Protein AF-A0A7X6AR27-F1 (afdb_monomer_lite)

Foldseek 3Di:
DDDACAQADPDDWDDKDKDADPVQRLKIKIQTDDPDQRGGIWIGNGNRNHIHHDDRDPPRD

Sequence (61 aa):
WTKLTNGLPAGLIGKSDLAVSPADPERVYVLMEAPDEERGLYRSDDRGASFELINTEPGLT

Secondary structure (DSSP, 8-state):
-----TTS-SS----EEEEE-SS-TT-EEEEE--SGGG-EEEEESSTTSS-EEEE--TT--

pLDDT: mean 95.34, std 4.31, range [79.06, 98.75]

Structure (mmCIF, N/CA/C/O backbone):
data_AF-A0A7X6AR27-F1
#
_entry.id   AF-A0A7X6AR27-F1
#
loop_
_atom_site.group_PDB
_atom_site.id
_atom_site.type_symbol
_atom_site.label_atom_id
_atom_site.label_alt_id
_atom_site.label_comp_id
_atom_site.label_asym_id
_atom_site.label_entity_id
_atom_site.label_seq_id
_atom_site.pdbx_PDB_ins_code
_atom_site.Cartn_x
_atom_site.Cartn_y
_atom_site.Cart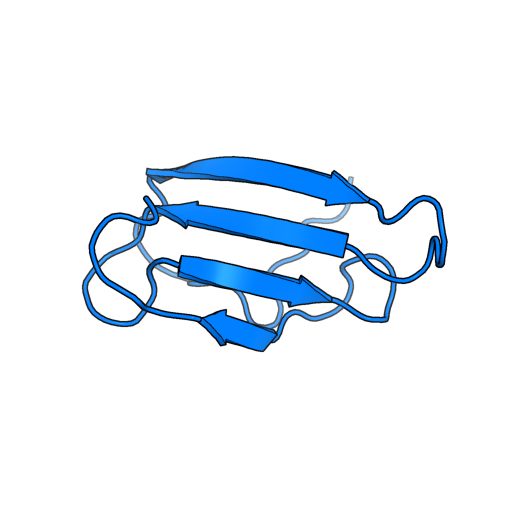n_z
_atom_site.occupancy
_atom_site.B_iso_or_equiv
_atom_site.auth_seq_id
_atom_site.auth_comp_id
_atom_site.auth_asym_id
_atom_site.auth_atom_id
_atom_site.pdbx_PDB_model_num
ATOM 1 N N . TRP A 1 1 ? -20.418 -4.855 7.655 1.00 84.69 1 TRP A N 1
ATOM 2 C CA . TRP A 1 1 ? -19.094 -4.560 7.081 1.00 84.69 1 TRP A CA 1
ATOM 3 C C . TRP A 1 1 ? -18.030 -4.900 8.100 1.00 84.69 1 TRP A C 1
ATOM 5 O O . TRP A 1 1 ? -18.234 -4.597 9.270 1.00 84.69 1 TRP A O 1
ATOM 15 N N . THR A 1 2 ? -16.936 -5.520 7.662 1.00 92.50 2 THR A N 1
ATOM 16 C CA . THR A 1 2 ? -15.763 -5.798 8.501 1.00 92.50 2 THR A CA 1
ATOM 17 C C . THR A 1 2 ? -14.649 -4.867 8.058 1.00 92.50 2 THR A C 1
ATOM 19 O O . THR A 1 2 ? -14.347 -4.805 6.868 1.00 92.50 2 THR A O 1
ATOM 22 N N . LYS A 1 3 ? -14.071 -4.112 8.993 1.00 91.12 3 LYS A N 1
ATOM 23 C CA . LYS A 1 3 ? -12.926 -3.252 8.693 1.00 91.12 3 LYS A CA 1
ATOM 24 C C . LYS A 1 3 ? -11.676 -4.129 8.608 1.00 91.12 3 LYS A C 1
ATOM 26 O O . LYS A 1 3 ? -11.373 -4.831 9.568 1.00 91.12 3 LYS A O 1
ATOM 31 N N . LEU A 1 4 ? -10.979 -4.085 7.478 1.00 94.62 4 LEU A N 1
ATOM 32 C CA . LEU A 1 4 ? -9.709 -4.779 7.268 1.00 94.62 4 LEU A CA 1
ATOM 33 C C . LEU A 1 4 ? -8.587 -3.748 7.371 1.00 94.62 4 LEU A C 1
ATOM 35 O O . LEU A 1 4 ? -8.632 -2.720 6.701 1.00 94.62 4 LEU A O 1
ATOM 39 N N . THR A 1 5 ? -7.636 -3.980 8.269 1.00 95.50 5 THR A N 1
ATOM 40 C CA . THR A 1 5 ? -6.537 -3.036 8.550 1.00 95.50 5 THR A CA 1
ATOM 41 C C . THR A 1 5 ? -5.202 -3.736 8.762 1.00 95.50 5 THR A C 1
ATOM 43 O O . THR A 1 5 ? -4.219 -3.087 9.095 1.00 95.50 5 THR A O 1
ATOM 46 N N . ASN A 1 6 ? -5.162 -5.063 8.653 1.00 98.06 6 ASN A N 1
ATOM 47 C CA . ASN A 1 6 ? -3.965 -5.823 8.974 1.00 98.06 6 ASN A CA 1
ATOM 48 C C . ASN A 1 6 ? -2.862 -5.521 7.952 1.00 98.06 6 ASN A C 1
ATOM 50 O O . ASN A 1 6 ? -3.066 -5.718 6.755 1.00 98.06 6 ASN A O 1
ATOM 54 N N . GLY A 1 7 ? -1.720 -5.030 8.431 1.00 97.06 7 GLY A N 1
ATOM 55 C CA . GLY A 1 7 ? -0.600 -4.616 7.584 1.00 97.06 7 GLY A CA 1
ATOM 56 C C . GLY A 1 7 ? -0.783 -3.271 6.870 1.00 97.06 7 GLY A C 1
ATOM 57 O O . GLY A 1 7 ? 0.079 -2.886 6.087 1.00 97.06 7 GLY A O 1
ATOM 58 N N . LEU A 1 8 ? -1.872 -2.545 7.147 1.00 96.94 8 LEU A N 1
ATOM 59 C CA . LEU A 1 8 ? -2.054 -1.160 6.710 1.00 96.94 8 LEU A CA 1
ATOM 60 C C . LEU A 1 8 ? -1.655 -0.183 7.830 1.00 96.94 8 LEU A C 1
ATOM 62 O O . LEU A 1 8 ? -1.697 -0.560 9.007 1.00 96.94 8 LEU A O 1
ATOM 66 N N . PRO A 1 9 ? -1.329 1.077 7.493 1.00 95.56 9 PRO A N 1
ATOM 67 C CA . PRO A 1 9 ? -1.063 2.125 8.472 1.00 95.56 9 PRO A CA 1
ATOM 68 C C . PRO A 1 9 ? -2.209 2.273 9.475 1.00 95.56 9 PRO A C 1
ATOM 70 O O . PRO A 1 9 ? -3.390 2.196 9.126 1.00 95.56 9 PRO A O 1
ATOM 73 N N . ALA A 1 10 ? -1.868 2.505 10.740 1.00 92.81 10 ALA A N 1
ATOM 74 C CA . ALA A 1 10 ? -2.855 2.721 11.802 1.00 92.81 10 ALA A CA 1
ATOM 75 C C . ALA A 1 10 ? -3.130 4.210 12.074 1.00 92.81 10 ALA A C 1
ATOM 77 O O . ALA A 1 10 ? -4.096 4.542 12.766 1.00 92.81 10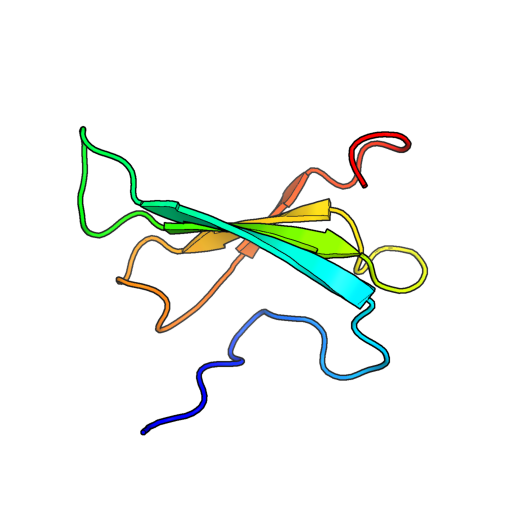 ALA A O 1
ATOM 78 N N . GLY A 1 11 ? -2.258 5.089 11.570 1.00 91.88 11 GLY A N 1
ATOM 79 C CA . GLY A 1 11 ? -2.270 6.523 11.824 1.00 91.88 11 GLY A CA 1
ATOM 80 C C . GLY A 1 11 ? -3.158 7.322 10.870 1.00 91.88 11 GLY A C 1
ATOM 81 O O . GLY A 1 11 ? -4.265 6.921 10.508 1.00 91.88 11 GLY A O 1
ATOM 82 N N . LEU A 1 12 ? -2.671 8.507 10.499 1.00 93.88 12 LEU A N 1
ATOM 83 C CA . LEU A 1 12 ? -3.326 9.364 9.518 1.00 93.88 12 LEU A CA 1
ATOM 84 C C . LEU A 1 12 ? -3.263 8.692 8.143 1.00 93.88 12 LEU A C 1
ATOM 86 O O . LEU A 1 12 ? -2.179 8.452 7.628 1.00 93.88 12 LEU A O 1
ATOM 90 N N . ILE A 1 13 ? -4.421 8.436 7.545 1.00 94.25 13 ILE A N 1
ATOM 91 C CA . ILE A 1 13 ? -4.523 7.927 6.177 1.00 94.25 13 ILE A CA 1
ATOM 92 C C . ILE A 1 13 ? -5.134 9.027 5.314 1.00 94.25 13 ILE A C 1
ATOM 94 O O . ILE A 1 13 ? -6.162 9.608 5.676 1.00 94.25 13 ILE A O 1
ATOM 98 N N . GLY A 1 14 ? -4.465 9.334 4.206 1.00 93.81 14 GLY A N 1
ATOM 99 C CA . GLY A 1 14 ? -4.924 10.270 3.189 1.00 93.81 14 GLY A CA 1
ATOM 100 C C . GLY A 1 14 ? -5.800 9.588 2.141 1.00 93.81 14 GLY A C 1
ATOM 101 O O . GLY A 1 14 ? -6.556 8.659 2.435 1.00 93.81 14 GLY A O 1
ATOM 102 N N . LYS A 1 15 ? -5.728 10.062 0.897 1.00 95.12 15 LYS A N 1
ATOM 103 C CA . LYS A 1 15 ? -6.438 9.410 -0.207 1.00 95.12 15 LYS A CA 1
ATOM 104 C C . LYS A 1 15 ? -5.863 8.022 -0.469 1.00 95.12 15 LYS A C 1
ATOM 106 O O . LYS A 1 15 ? -4.700 7.729 -0.185 1.00 95.12 15 LYS A O 1
ATOM 111 N N . SER A 1 16 ? -6.707 7.141 -0.989 1.00 95.62 16 SER A N 1
ATOM 112 C CA . SER A 1 16 ? -6.284 5.801 -1.371 1.00 95.62 16 SER A CA 1
ATOM 113 C C . SER A 1 16 ? -7.040 5.324 -2.596 1.00 95.62 16 SER A C 1
ATOM 115 O O . SER A 1 16 ? -8.262 5.468 -2.662 1.00 95.62 16 SER A O 1
ATOM 117 N N . ASP A 1 17 ? -6.306 4.708 -3.513 1.00 97.00 17 ASP A N 1
ATOM 118 C CA . ASP A 1 17 ? -6.843 4.046 -4.696 1.00 97.00 17 ASP A CA 1
ATOM 119 C C . ASP A 1 17 ? -6.647 2.536 -4.563 1.00 97.00 17 ASP A C 1
ATOM 121 O O . ASP A 1 17 ? -5.622 2.073 -4.060 1.00 97.00 17 ASP A O 1
ATOM 125 N N . LEU A 1 18 ? -7.631 1.755 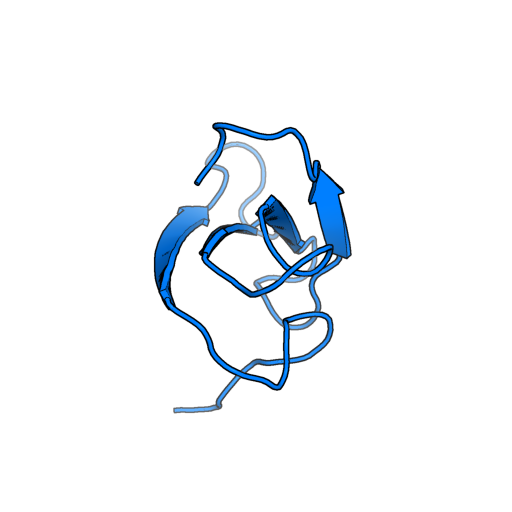-5.009 1.00 97.31 18 LEU A N 1
ATOM 126 C CA . LEU A 1 18 ? -7.625 0.297 -4.899 1.00 97.31 18 LEU A CA 1
ATOM 127 C C . LEU A 1 18 ? -7.924 -0.346 -6.250 1.00 97.31 18 LEU A C 1
ATOM 129 O O . LEU A 1 18 ? -8.815 0.091 -6.978 1.00 97.31 18 LEU A O 1
ATOM 133 N N . ALA A 1 19 ? -7.226 -1.441 -6.541 1.00 98.31 19 ALA A N 1
ATOM 134 C CA . ALA A 1 19 ? -7.519 -2.302 -7.678 1.00 98.31 19 ALA A CA 1
ATOM 135 C C . ALA A 1 19 ? -7.387 -3.783 -7.299 1.00 98.31 19 ALA A C 1
ATOM 137 O O . ALA A 1 19 ? -6.541 -4.163 -6.491 1.00 98.31 19 ALA A O 1
ATOM 138 N N . VAL A 1 20 ? -8.209 -4.627 -7.922 1.00 98.50 20 VAL A N 1
ATOM 139 C CA . VAL A 1 20 ? -8.095 -6.091 -7.848 1.00 98.50 20 VAL A CA 1
ATOM 140 C C . VAL A 1 20 ? -7.451 -6.580 -9.136 1.00 98.50 20 VAL A C 1
ATOM 142 O O . VAL A 1 20 ? -7.816 -6.127 -10.224 1.00 98.50 20 VAL A O 1
ATOM 145 N N . SER A 1 21 ? -6.490 -7.493 -9.030 1.00 98.25 21 SER A N 1
ATOM 146 C CA . SER A 1 21 ? -5.840 -8.059 -10.209 1.00 98.25 21 SER A CA 1
ATOM 147 C C . SER A 1 21 ? -6.828 -8.920 -11.011 1.00 98.25 21 SER A C 1
ATOM 149 O O . SER A 1 21 ? -7.408 -9.856 -10.464 1.00 98.25 21 SER A O 1
ATOM 151 N N . PRO A 1 22 ? -6.996 -8.685 -12.326 1.00 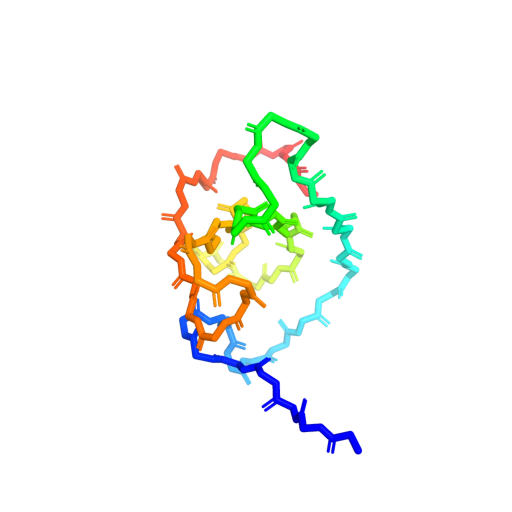98.00 22 PRO A N 1
ATOM 152 C CA . PRO A 1 22 ? -7.820 -9.555 -13.163 1.00 98.00 22 PRO A CA 1
ATOM 153 C C . PRO A 1 22 ? -7.167 -10.923 -13.419 1.00 98.00 22 PRO A C 1
ATOM 155 O O . PRO A 1 22 ? -7.860 -11.870 -13.776 1.00 98.00 22 PRO A O 1
ATOM 158 N N . ALA A 1 23 ? -5.843 -11.031 -13.256 1.00 98.38 23 ALA A N 1
ATOM 159 C CA . ALA A 1 23 ? -5.103 -12.278 -13.447 1.00 98.38 23 ALA A CA 1
ATOM 160 C C . ALA A 1 23 ? -5.139 -13.190 -12.209 1.00 98.38 23 ALA A C 1
ATOM 162 O O . ALA A 1 23 ? -4.954 -14.396 -12.340 1.00 98.38 23 ALA A O 1
ATOM 163 N N . ASP A 1 24 ? -5.366 -12.613 -11.026 1.00 98.44 24 ASP A N 1
ATOM 164 C CA . ASP A 1 24 ? -5.455 -13.332 -9.755 1.00 98.44 24 ASP A CA 1
ATOM 165 C C . ASP A 1 24 ? -6.370 -12.562 -8.783 1.00 98.44 24 ASP A C 1
ATOM 167 O O . ASP A 1 24 ? -5.923 -11.588 -8.174 1.00 98.44 24 ASP A O 1
ATOM 171 N N . PRO A 1 25 ? -7.646 -12.963 -8.634 1.00 97.81 25 PRO A N 1
ATOM 172 C CA . PRO A 1 25 ? -8.604 -12.260 -7.781 1.00 97.81 25 PRO A CA 1
ATOM 173 C C . PRO A 1 25 ? -8.303 -12.299 -6.277 1.00 97.81 25 PRO A C 1
ATOM 175 O O . PRO A 1 25 ? -8.938 -11.553 -5.531 1.00 97.81 25 PRO A O 1
ATOM 178 N N . GLU A 1 26 ? -7.364 -13.132 -5.809 1.00 98.44 26 GLU A N 1
ATOM 179 C CA . GLU A 1 26 ? -6.884 -13.043 -4.422 1.00 98.44 26 GLU A CA 1
ATOM 180 C C . GLU A 1 26 ? -6.051 -11.779 -4.202 1.00 98.44 26 GLU A C 1
ATOM 182 O O . GLU A 1 26 ? -5.975 -11.260 -3.087 1.00 98.44 26 GLU A O 1
ATOM 187 N N . ARG A 1 27 ? -5.442 -11.267 -5.275 1.00 98.69 27 ARG A N 1
ATOM 188 C CA . ARG A 1 27 ? -4.484 -10.180 -5.207 1.00 98.69 27 ARG A CA 1
ATOM 189 C C . ARG A 1 27 ? -5.153 -8.817 -5.307 1.00 98.69 27 ARG A C 1
ATOM 191 O O . ARG A 1 27 ? -5.745 -8.456 -6.330 1.00 98.69 27 ARG A O 1
ATOM 198 N N . VAL A 1 28 ? -4.974 -8.023 -4.257 1.00 98.56 28 VAL A N 1
ATOM 199 C CA . VAL A 1 28 ? -5.494 -6.655 -4.142 1.00 98.56 28 VAL A CA 1
ATOM 200 C C . VAL A 1 28 ? -4.333 -5.691 -3.958 1.00 98.56 28 VAL A C 1
ATOM 202 O O . VAL A 1 28 ? -3.424 -5.956 -3.178 1.00 98.56 28 VAL A O 1
ATOM 205 N N . TYR A 1 29 ? -4.375 -4.559 -4.649 1.00 98.38 29 TYR A N 1
ATOM 206 C CA . TYR A 1 29 ? -3.413 -3.477 -4.488 1.00 98.38 29 TYR A CA 1
ATOM 207 C C . TYR A 1 29 ? -4.096 -2.242 -3.925 1.00 98.38 29 TYR A C 1
ATOM 209 O O . TYR A 1 29 ? -5.209 -1.914 -4.340 1.00 98.38 29 TYR A O 1
ATOM 217 N N . VAL A 1 30 ? -3.411 -1.549 -3.018 1.00 97.94 30 VAL A N 1
ATOM 218 C CA . VAL A 1 30 ? -3.848 -0.256 -2.491 1.00 97.94 30 VAL A CA 1
ATOM 219 C C . VAL A 1 30 ? -2.685 0.715 -2.547 1.00 97.94 30 VAL A C 1
ATOM 221 O O . VAL A 1 30 ? -1.646 0.479 -1.941 1.00 97.94 30 VAL A O 1
ATOM 224 N N . LEU A 1 31 ? -2.860 1.805 -3.279 1.00 97.44 31 LEU A N 1
ATOM 225 C CA . LEU A 1 31 ? -1.953 2.940 -3.243 1.00 97.44 31 LEU A CA 1
ATOM 226 C C . LEU A 1 31 ? -2.456 3.894 -2.160 1.00 97.44 31 LEU A C 1
ATOM 228 O O . LEU A 1 31 ? -3.609 4.318 -2.224 1.00 97.44 31 LEU A O 1
ATOM 232 N N . MET A 1 32 ? -1.636 4.179 -1.151 1.00 96.44 32 MET A N 1
ATOM 233 C CA . MET A 1 32 ? -2.080 4.859 0.065 1.00 96.44 32 MET A CA 1
ATOM 234 C C . MET A 1 32 ? -1.183 6.039 0.429 1.00 96.44 32 MET A C 1
ATOM 236 O O . MET A 1 32 ? 0.012 5.870 0.675 1.00 96.44 32 MET A O 1
ATOM 240 N N . GLU A 1 33 ? -1.784 7.225 0.531 1.00 95.62 33 GLU A N 1
ATOM 241 C CA . GLU A 1 33 ? -1.171 8.375 1.191 1.00 95.62 33 GLU A CA 1
ATOM 242 C C . GLU A 1 33 ? -1.135 8.140 2.711 1.00 95.62 33 GLU A C 1
ATOM 244 O O . GLU A 1 33 ? -2.170 7.907 3.343 1.00 95.62 33 GLU A O 1
ATOM 249 N N . ALA A 1 34 ? 0.047 8.243 3.310 1.00 95.44 34 ALA A N 1
ATOM 250 C CA . ALA A 1 34 ? 0.262 8.180 4.754 1.00 95.44 34 ALA A CA 1
ATOM 251 C C . ALA A 1 34 ? 1.553 8.949 5.129 1.00 95.44 34 ALA A C 1
ATOM 253 O O . ALA A 1 34 ? 2.290 9.390 4.242 1.00 95.44 34 ALA A O 1
ATOM 254 N N . PRO A 1 35 ? 1.828 9.193 6.418 1.00 94.06 35 PRO A N 1
ATOM 255 C CA . PRO A 1 35 ? 3.077 9.807 6.853 1.00 94.06 35 PRO A CA 1
ATOM 256 C C . PRO A 1 35 ? 4.313 8.953 6.543 1.00 94.06 35 PRO A C 1
ATOM 258 O O . PRO A 1 35 ? 4.260 7.727 6.542 1.00 94.06 35 PRO A O 1
ATOM 261 N N . ASP A 1 36 ? 5.446 9.626 6.343 1.00 91.44 36 ASP A N 1
ATOM 262 C CA . ASP A 1 36 ? 6.783 9.025 6.351 1.00 91.44 36 ASP A CA 1
ATOM 263 C C . ASP A 1 36 ? 6.920 7.764 5.475 1.00 91.44 36 ASP A C 1
ATOM 265 O O . ASP A 1 36 ? 6.677 7.821 4.267 1.00 91.44 36 ASP A O 1
ATOM 269 N N . GLU A 1 37 ? 7.354 6.652 6.071 1.00 91.56 37 GLU A N 1
ATOM 270 C CA . GLU A 1 37 ? 7.588 5.364 5.412 1.00 91.56 37 GLU A CA 1
ATOM 271 C C . GLU A 1 37 ? 6.314 4.515 5.294 1.00 91.56 37 GLU A C 1
ATOM 273 O O . GLU A 1 37 ? 6.351 3.447 4.695 1.00 91.56 37 GLU A O 1
ATOM 278 N N . GLU A 1 38 ? 5.183 4.982 5.830 1.00 94.56 38 GLU A N 1
ATOM 279 C CA . GLU A 1 38 ? 3.892 4.297 5.727 1.00 94.56 38 GLU A CA 1
ATOM 280 C C . GLU A 1 38 ? 3.167 4.614 4.406 1.00 94.56 38 GLU A C 1
ATOM 282 O O . GLU A 1 38 ? 2.180 3.957 4.068 1.00 94.56 38 GLU A O 1
ATOM 287 N N . ARG A 1 39 ? 3.619 5.604 3.624 1.00 95.50 39 ARG A N 1
ATOM 288 C CA . ARG A 1 39 ? 3.053 5.858 2.288 1.00 95.50 39 ARG A CA 1
ATOM 289 C C . ARG A 1 39 ? 3.539 4.841 1.266 1.00 95.50 39 ARG A C 1
ATOM 291 O O . ARG A 1 39 ? 4.694 4.417 1.296 1.00 95.50 39 ARG A O 1
ATOM 298 N N . GLY A 1 40 ? 2.701 4.569 0.273 1.00 96.94 40 GLY A N 1
ATOM 299 C CA . GLY A 1 40 ? 3.123 3.859 -0.927 1.00 96.94 40 GLY A CA 1
ATOM 300 C C . GLY A 1 40 ? 2.148 2.784 -1.374 1.00 96.94 40 GLY A C 1
ATOM 301 O O . GLY A 1 40 ? 0.941 2.877 -1.147 1.00 96.94 40 GLY A O 1
ATOM 302 N N . LEU A 1 41 ? 2.682 1.784 -2.073 1.00 97.69 41 LEU A N 1
ATOM 303 C CA . LEU A 1 41 ? 1.898 0.709 -2.666 1.00 97.69 41 LEU A CA 1
ATOM 304 C C . LEU A 1 41 ? 1.894 -0.516 -1.756 1.00 97.69 41 LEU A C 1
ATOM 306 O O . LEU A 1 41 ? 2.932 -1.130 -1.505 1.00 97.69 41 LEU A O 1
ATOM 310 N N . TYR A 1 42 ? 0.698 -0.907 -1.348 1.00 98.44 42 TYR A N 1
ATOM 311 C CA . TYR A 1 42 ? 0.420 -2.105 -0.579 1.00 98.44 42 TYR A CA 1
ATOM 312 C C . TYR A 1 42 ? -0.141 -3.200 -1.479 1.00 98.44 42 TYR A C 1
ATOM 314 O O . TYR A 1 42 ? -0.901 -2.925 -2.413 1.00 98.44 42 TYR A O 1
ATOM 322 N N . ARG A 1 43 ? 0.198 -4.453 -1.177 1.00 98.62 43 ARG A N 1
ATOM 323 C CA . ARG A 1 43 ? -0.353 -5.642 -1.830 1.00 98.62 43 ARG A CA 1
ATOM 324 C C . ARG A 1 43 ? -0.894 -6.607 -0.788 1.00 98.62 43 ARG A C 1
ATOM 326 O O . ARG A 1 43 ? -0.236 -6.876 0.206 1.00 98.62 43 ARG A O 1
ATOM 333 N N . SER A 1 44 ? -2.066 -7.150 -1.054 1.00 98.75 44 SER A N 1
ATOM 334 C CA . SER A 1 44 ? -2.612 -8.326 -0.391 1.00 98.75 44 SER A CA 1
ATOM 335 C C . SER A 1 44 ? -2.613 -9.489 -1.374 1.00 98.75 44 SER A C 1
ATOM 337 O O . SER A 1 44 ? -2.834 -9.283 -2.567 1.00 98.75 44 SER A O 1
ATOM 339 N N . ASP A 1 45 ? -2.392 -10.693 -0.859 1.00 98.62 45 ASP A N 1
ATOM 340 C CA . ASP A 1 45 ? -2.484 -11.965 -1.583 1.00 98.62 45 ASP A CA 1
ATOM 341 C C . ASP A 1 45 ? -3.621 -12.856 -1.025 1.00 98.62 45 ASP A C 1
ATOM 343 O O . ASP A 1 45 ? -3.678 -14.051 -1.301 1.00 98.62 45 ASP A O 1
ATOM 347 N N . ASP A 1 46 ? -4.516 -12.279 -0.213 1.00 98.38 46 ASP A N 1
ATOM 348 C CA . ASP A 1 46 ? -5.566 -12.972 0.547 1.00 98.38 46 ASP A CA 1
ATOM 349 C C . ASP A 1 46 ? -6.897 -12.190 0.580 1.00 98.38 46 ASP A C 1
ATOM 351 O O . ASP A 1 46 ? -7.621 -12.168 1.581 1.00 98.38 46 ASP A O 1
ATOM 355 N N . ARG A 1 47 ? -7.237 -11.529 -0.536 1.00 97.31 47 ARG A N 1
ATOM 356 C CA . ARG A 1 47 ? -8.461 -10.720 -0.721 1.00 97.31 47 ARG A CA 1
ATOM 357 C C . ARG A 1 47 ? -8.598 -9.552 0.264 1.00 97.31 47 ARG A C 1
ATOM 359 O O . ARG A 1 47 ? -9.709 -9.118 0.574 1.00 97.31 47 ARG A O 1
ATOM 366 N N . GLY A 1 48 ? -7.478 -9.020 0.739 1.00 97.81 48 GLY A N 1
ATOM 367 C CA . GLY A 1 48 ? -7.404 -7.880 1.650 1.00 97.81 48 GLY A CA 1
ATOM 368 C C . GLY A 1 48 ? -7.441 -8.240 3.134 1.00 97.81 48 GLY A C 1
ATOM 369 O O . GLY A 1 48 ? -7.580 -7.336 3.958 1.00 97.81 48 GLY A O 1
ATOM 370 N N . ALA A 1 49 ? -7.344 -9.522 3.504 1.00 98.12 49 ALA A N 1
ATOM 371 C CA . ALA A 1 49 ? -7.281 -9.910 4.912 1.00 98.12 49 ALA A CA 1
ATOM 372 C C . ALA A 1 49 ? -5.951 -9.495 5.572 1.00 98.12 49 ALA A C 1
ATOM 374 O O . ALA A 1 49 ? -5.940 -9.203 6.771 1.00 98.12 49 A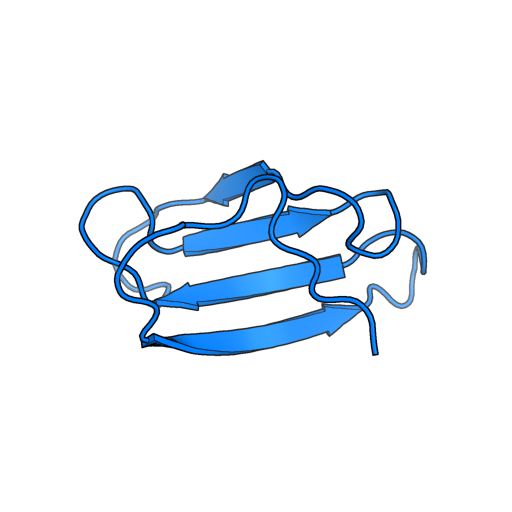LA A O 1
ATOM 375 N N . SER A 1 50 ? -4.866 -9.397 4.801 1.00 98.38 50 SER A N 1
ATOM 376 C CA . SER A 1 50 ? -3.582 -8.812 5.188 1.00 98.38 50 SER A CA 1
A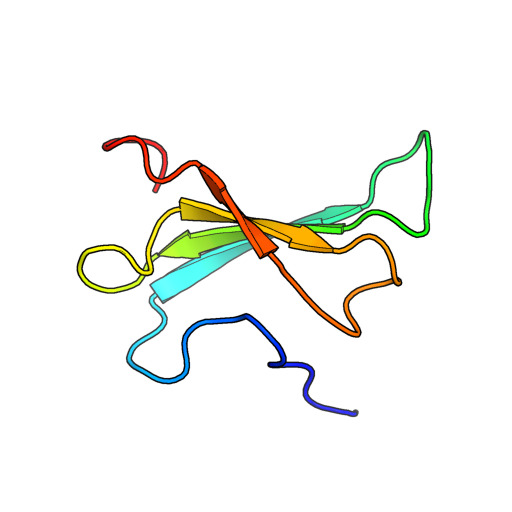TOM 377 C C . SER A 1 50 ? -2.898 -8.102 4.017 1.00 98.38 50 SER A C 1
ATOM 379 O O . SER A 1 50 ? -3.094 -8.463 2.858 1.00 98.38 50 SER A O 1
ATOM 381 N N . PHE A 1 51 ? -2.112 -7.070 4.323 1.00 98.50 51 PHE A N 1
ATOM 382 C CA . PHE A 1 51 ? -1.354 -6.293 3.346 1.00 98.50 51 PHE A CA 1
ATOM 383 C C . PHE A 1 51 ? 0.133 -6.241 3.694 1.00 98.50 51 PHE A C 1
ATOM 385 O O . PHE A 1 51 ? 0.520 -6.216 4.860 1.00 98.50 51 PHE A O 1
ATOM 392 N N . GLU A 1 52 ? 0.959 -6.156 2.661 1.00 98.44 52 GLU A N 1
ATOM 393 C CA . GLU A 1 52 ? 2.388 -5.884 2.747 1.00 98.44 52 GLU A CA 1
ATOM 394 C C . GLU A 1 52 ? 2.701 -4.605 1.971 1.00 98.44 52 GLU A C 1
ATOM 396 O O . GLU A 1 52 ? 2.210 -4.412 0.855 1.00 98.44 52 GLU A O 1
ATOM 401 N N . LEU A 1 53 ? 3.538 -3.741 2.541 1.00 97.56 53 LEU A N 1
ATOM 402 C CA . LEU A 1 53 ? 4.087 -2.581 1.845 1.00 97.56 53 LEU A CA 1
ATOM 403 C C . LEU A 1 53 ? 5.171 -3.051 0.872 1.00 97.56 53 LEU A C 1
ATOM 405 O O . LEU A 1 53 ? 6.213 -3.551 1.292 1.00 97.56 53 LEU A O 1
ATOM 409 N N . ILE A 1 54 ? 4.922 -2.905 -0.429 1.00 97.81 54 ILE A N 1
ATOM 410 C CA . ILE A 1 54 ? 5.806 -3.434 -1.478 1.00 97.81 54 ILE A CA 1
ATOM 411 C C . ILE A 1 54 ? 6.597 -2.351 -2.218 1.00 97.81 54 ILE A C 1
ATOM 413 O O . ILE A 1 54 ? 7.531 -2.686 -2.946 1.00 97.81 54 ILE A O 1
ATOM 417 N N . ASN A 1 55 ? 6.239 -1.071 -2.064 1.00 96.06 55 ASN A N 1
ATOM 418 C CA . ASN A 1 55 ? 6.997 0.050 -2.624 1.00 96.06 55 ASN A CA 1
ATOM 419 C C . ASN A 1 55 ? 6.728 1.361 -1.861 1.00 96.06 55 ASN A C 1
ATOM 421 O O . ASN A 1 55 ? 5.569 1.686 -1.612 1.00 96.06 55 ASN A O 1
ATOM 425 N N . THR A 1 56 ? 7.785 2.120 -1.558 1.00 95.44 56 THR A N 1
ATOM 426 C CA . THR A 1 56 ? 7.764 3.420 -0.854 1.00 95.44 56 THR A CA 1
ATOM 427 C C . THR A 1 56 ? 8.372 4.569 -1.668 1.00 95.44 56 THR A C 1
ATOM 429 O O . THR A 1 56 ? 8.666 5.638 -1.123 1.00 95.44 56 THR A O 1
ATOM 432 N N . GLU A 1 57 ? 8.588 4.372 -2.972 1.00 93.06 57 GLU A N 1
ATOM 433 C CA . GLU A 1 57 ? 9.217 5.369 -3.836 1.00 93.06 57 GLU A CA 1
ATOM 434 C C . GLU A 1 57 ? 8.487 6.728 -3.759 1.00 93.06 57 GLU A C 1
ATOM 436 O O . GLU A 1 57 ? 7.261 6.798 -3.913 1.00 93.06 57 GLU A O 1
ATOM 441 N N . PRO A 1 58 ? 9.216 7.832 -3.509 1.00 85.94 58 PRO A N 1
ATOM 442 C CA . PRO A 1 58 ? 8.629 9.164 -3.533 1.00 85.94 58 PRO A CA 1
ATOM 443 C C . PRO A 1 58 ? 7.980 9.477 -4.890 1.00 85.94 58 PRO A C 1
ATOM 445 O O . PRO A 1 58 ? 8.576 9.237 -5.934 1.00 85.94 58 PRO A O 1
ATOM 448 N N . GLY A 1 59 ? 6.781 10.068 -4.876 1.00 83.75 59 GLY A N 1
ATOM 449 C CA . GLY A 1 59 ? 6.045 10.446 -6.091 1.00 83.75 59 GLY A CA 1
ATOM 450 C C . GLY A 1 59 ? 5.029 9.413 -6.588 1.00 83.75 59 GLY A C 1
ATOM 451 O O . GLY A 1 59 ? 4.368 9.665 -7.592 1.00 83.75 59 GLY A O 1
ATOM 452 N N . LEU A 1 60 ? 4.874 8.283 -5.890 1.00 81.31 60 LEU A N 1
ATOM 453 C CA . LEU A 1 60 ? 3.782 7.336 -6.138 1.00 81.31 60 LEU A CA 1
ATOM 454 C C . LEU A 1 60 ? 2.427 7.822 -5.611 1.00 81.31 60 LEU A C 1
ATOM 456 O O . LEU A 1 60 ? 1.405 7.421 -6.152 1.00 81.31 60 LEU A O 1
ATOM 460 N N . THR A 1 61 ? 2.427 8.646 -4.563 1.00 79.06 61 THR A N 1
ATOM 461 C CA . THR A 1 61 ? 1.242 9.141 -3.843 1.00 79.06 61 THR A CA 1
ATOM 462 C C . THR A 1 61 ? 1.276 10.654 -3.762 1.00 79.06 61 THR A C 1
ATOM 464 O O . THR A 1 61 ? 2.376 11.162 -3.428 1.00 79.06 61 THR A O 1
#

Radius of gyration: 11.15 Å; chains: 1; bounding box: 28×24×25 Å